Protein AF-A0A2E1L3U2-F1 (afdb_monomer_lite)

Secondary structure (DSSP, 8-state):
--STTTHHHHHHHHHHHHHHHHHHHTTT-HHHHHHHHHHHHHHHHHHHHHHHHHHHHGGG--

pLDDT: mean 73.44, std 13.0, range [47.56, 87.56]

Sequence (62 aa):
MKQLSFFKYVYLVFAVIFFVEFILNLGTNLTRSIISLILCMLAVFIFFFRKKIQNRFNSRNK

Structure (mmCIF, N/CA/C/O backbone):
data_AF-A0A2E1L3U2-F1
#
_entry.id   AF-A0A2E1L3U2-F1
#
loop_
_atom_site.group_PDB
_atom_site.id
_atom_site.type_symbol
_atom_site.label_atom_id
_atom_site.label_alt_id
_atom_site.label_comp_id
_atom_site.label_asym_id
_atom_site.label_entity_id
_atom_site.label_seq_id
_atom_site.pdbx_PDB_ins_code
_atom_site.Cartn_x
_atom_site.Cartn_y
_atom_site.Cartn_z
_atom_site.occupancy
_atom_site.B_iso_or_equiv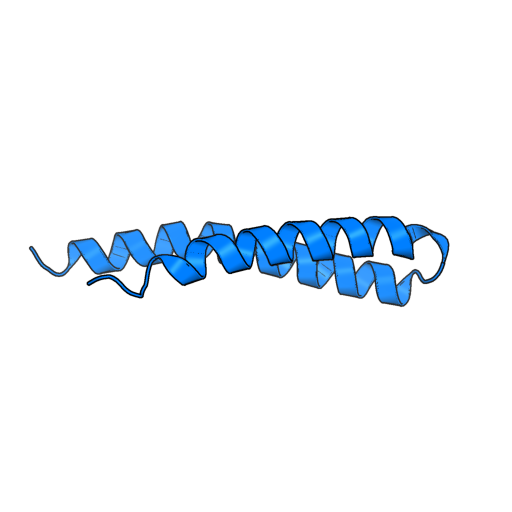
_atom_site.auth_seq_id
_atom_site.auth_comp_id
_atom_site.auth_asym_id
_atom_site.auth_atom_id
_atom_site.pdbx_PDB_model_num
ATOM 1 N N . MET A 1 1 ? -23.480 -0.120 14.094 1.00 54.03 1 MET A N 1
ATOM 2 C CA . MET A 1 1 ? -22.297 -0.820 14.660 1.00 54.03 1 MET A CA 1
ATOM 3 C C . MET A 1 1 ? -21.967 -2.178 13.987 1.00 54.03 1 MET A C 1
ATOM 5 O O . MET A 1 1 ? -21.394 -3.029 14.648 1.00 54.03 1 MET A O 1
ATOM 9 N N . LYS A 1 2 ? -22.238 -2.420 12.686 1.00 47.56 2 LYS A N 1
ATOM 10 C CA . LYS A 1 2 ? -21.787 -3.665 11.996 1.00 47.56 2 LYS A CA 1
ATOM 11 C C . LYS A 1 2 ? -21.218 -3.483 10.573 1.00 47.56 2 LYS A C 1
ATOM 13 O O . LYS A 1 2 ? -20.515 -4.365 10.101 1.00 47.56 2 LYS A O 1
ATOM 18 N N . GLN A 1 3 ? -21.416 -2.333 9.918 1.00 47.66 3 GLN A N 1
ATOM 19 C CA . GLN A 1 3 ? -20.968 -2.129 8.525 1.00 47.66 3 GLN A CA 1
ATOM 20 C C . GLN A 1 3 ? -19.535 -1.568 8.368 1.00 47.66 3 GLN A C 1
ATOM 22 O O . GLN A 1 3 ? -18.922 -1.712 7.317 1.00 47.66 3 GLN A O 1
ATOM 27 N N . LEU A 1 4 ? -18.937 -0.997 9.421 1.00 52.22 4 LEU A N 1
ATOM 28 C CA . LEU A 1 4 ? -17.601 -0.369 9.351 1.00 52.22 4 LEU A CA 1
ATOM 29 C C . LEU A 1 4 ? -16.431 -1.372 9.267 1.00 52.22 4 LEU A C 1
ATOM 31 O O . LEU A 1 4 ? -15.293 -0.970 9.014 1.00 52.22 4 LEU A O 1
ATOM 35 N N . SER A 1 5 ? -16.697 -2.665 9.484 1.00 54.88 5 SER A N 1
ATOM 36 C CA . SER A 1 5 ? -15.667 -3.712 9.500 1.00 54.88 5 SER A CA 1
ATOM 37 C C . SER A 1 5 ? -15.265 -4.175 8.093 1.00 54.88 5 SER A C 1
ATOM 39 O O . SER A 1 5 ? -14.125 -4.583 7.893 1.00 54.88 5 SER A O 1
ATOM 41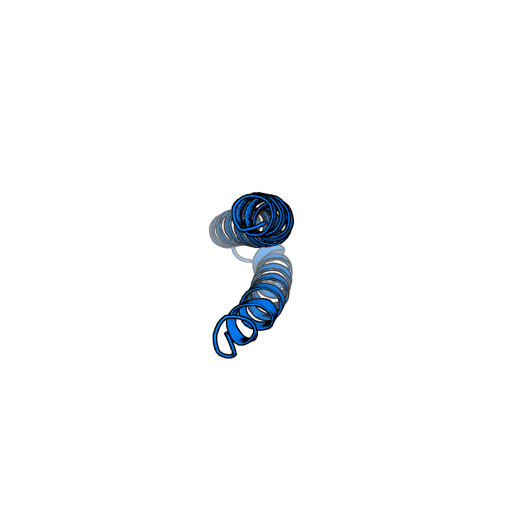 N N . PHE A 1 6 ? -16.151 -4.041 7.097 1.00 54.72 6 PHE A N 1
ATOM 42 C CA . PHE A 1 6 ? -15.888 -4.495 5.722 1.00 54.72 6 PHE A CA 1
ATOM 43 C C . PHE A 1 6 ? -14.790 -3.688 5.023 1.00 54.72 6 PHE A C 1
ATOM 45 O O . PHE A 1 6 ? -13.946 -4.253 4.330 1.00 54.72 6 PHE A O 1
ATOM 52 N N . PHE A 1 7 ? -14.704 -2.384 5.301 1.00 60.09 7 PHE A N 1
ATOM 53 C CA . PHE A 1 7 ? -13.625 -1.547 4.775 1.00 60.09 7 PHE A CA 1
ATOM 54 C C . PHE A 1 7 ? -12.228 -1.992 5.241 1.00 60.09 7 PHE A C 1
ATOM 56 O O . PHE A 1 7 ? -11.258 -1.627 4.592 1.00 60.09 7 PHE A O 1
ATOM 63 N N . LYS A 1 8 ? -12.074 -2.782 6.323 1.00 62.59 8 LYS A N 1
ATOM 64 C CA . LYS A 1 8 ? -10.739 -3.236 6.774 1.00 62.59 8 LYS A CA 1
ATOM 65 C C . LYS A 1 8 ? -10.030 -4.114 5.744 1.00 62.59 8 LYS A C 1
ATOM 67 O O . LYS A 1 8 ? -8.816 -3.996 5.617 1.00 62.59 8 LYS A O 1
ATOM 72 N N . TYR A 1 9 ? -10.759 -4.984 5.047 1.00 69.06 9 TYR A N 1
ATOM 73 C CA . TYR A 1 9 ? -10.152 -5.945 4.121 1.00 69.06 9 TYR A CA 1
ATOM 74 C C . TYR A 1 9 ? -9.815 -5.330 2.766 1.00 69.06 9 TYR A C 1
ATOM 76 O O . TYR A 1 9 ? -8.817 -5.704 2.158 1.00 69.06 9 TYR A O 1
ATOM 84 N N . VAL A 1 10 ? -10.586 -4.329 2.340 1.00 77.00 10 VAL A N 1
ATOM 85 C CA . VAL A 1 10 ? -10.390 -3.637 1.060 1.00 77.00 10 VAL A CA 1
ATOM 86 C C . VAL A 1 10 ? -8.980 -3.041 0.956 1.00 77.00 10 VAL A C 1
ATOM 88 O O . VAL A 1 10 ? -8.312 -3.225 -0.055 1.00 77.00 10 VAL A O 1
ATOM 91 N N . TYR A 1 11 ? -8.470 -2.412 2.021 1.00 73.12 11 TYR A N 1
ATOM 92 C CA . TYR A 1 11 ? -7.119 -1.828 2.019 1.00 73.12 11 TYR A CA 1
ATOM 93 C C . TYR A 1 11 ? -5.999 -2.864 1.885 1.00 73.12 11 TYR A C 1
ATOM 95 O O . TYR A 1 11 ? -4.978 -2.577 1.267 1.00 73.12 11 TYR A O 1
ATOM 103 N N . LEU A 1 12 ? -6.183 -4.059 2.452 1.00 76.75 12 LEU A N 1
ATOM 104 C CA . LEU A 1 12 ? -5.198 -5.137 2.366 1.00 76.75 12 LEU A CA 1
ATOM 105 C C . LEU A 1 12 ? -5.136 -5.669 0.928 1.00 76.75 12 LEU A C 1
ATOM 107 O O . LEU A 1 12 ? -4.052 -5.833 0.378 1.00 76.75 12 LEU A O 1
ATOM 111 N N . VAL A 1 13 ? -6.298 -5.824 0.287 1.00 84.12 13 VAL A N 1
ATOM 112 C CA . VAL A 1 13 ? -6.398 -6.201 -1.130 1.00 84.12 13 VAL A CA 1
ATOM 113 C C . VAL A 1 13 ? -5.725 -5.155 -2.024 1.00 84.12 13 VAL A C 1
ATOM 115 O O . VAL A 1 13 ? -4.900 -5.518 -2.858 1.00 84.12 13 VAL A O 1
ATOM 118 N N . PHE A 1 14 ? -5.989 -3.861 -1.808 1.00 83.00 14 PHE A N 1
ATOM 119 C CA . PHE A 1 14 ? -5.316 -2.797 -2.562 1.00 83.00 14 PHE A CA 1
ATOM 120 C C . PHE A 1 14 ? -3.798 -2.808 -2.368 1.00 83.00 14 PHE A C 1
ATOM 122 O O . PHE A 1 14 ? -3.073 -2.684 -3.350 1.00 83.00 14 PHE A O 1
ATOM 129 N N . ALA A 1 15 ? -3.304 -2.994 -1.141 1.00 81.94 15 ALA A N 1
ATOM 130 C CA . ALA A 1 15 ? -1.866 -3.050 -0.881 1.00 81.94 15 ALA A CA 1
ATOM 131 C C . ALA A 1 15 ? -1.182 -4.193 -1.651 1.00 81.94 15 ALA A C 1
ATOM 133 O O . ALA A 1 15 ? -0.135 -3.977 -2.255 1.00 81.94 15 ALA A O 1
ATOM 134 N N . VAL A 1 16 ? -1.795 -5.382 -1.687 1.00 87.44 16 VAL A N 1
ATOM 135 C CA . VAL A 1 16 ? -1.261 -6.531 -2.438 1.00 87.44 16 VAL A CA 1
ATOM 136 C C . VAL A 1 16 ? -1.260 -6.253 -3.942 1.00 87.44 16 VAL A C 1
ATOM 138 O O . VAL A 1 16 ? -0.248 -6.486 -4.597 1.00 87.44 16 VAL A O 1
ATOM 141 N N . ILE A 1 17 ? -2.351 -5.704 -4.486 1.00 87.56 17 ILE A N 1
ATOM 142 C CA . ILE A 1 17 ? -2.448 -5.378 -5.918 1.00 87.56 17 ILE A CA 1
ATOM 143 C C . ILE A 1 17 ? -1.394 -4.339 -6.313 1.00 87.56 17 ILE 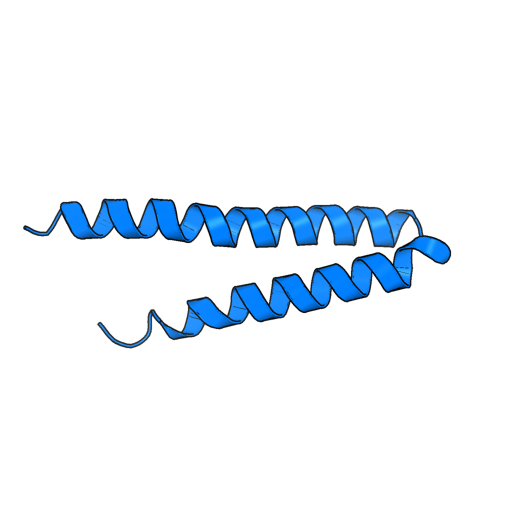A C 1
ATOM 145 O O . ILE A 1 17 ? -0.668 -4.549 -7.281 1.00 87.56 17 ILE A O 1
ATOM 149 N N . PHE A 1 18 ? -1.259 -3.248 -5.552 1.00 85.88 18 PHE A N 1
ATOM 150 C CA . PHE A 1 18 ? -0.273 -2.202 -5.841 1.00 85.88 18 PHE A CA 1
ATOM 151 C C . PHE A 1 18 ? 1.170 -2.700 -5.729 1.00 85.88 18 PHE A C 1
ATOM 153 O O . PHE A 1 18 ? 2.019 -2.280 -6.512 1.00 85.88 18 PHE A O 1
ATOM 160 N N . PHE A 1 19 ? 1.450 -3.609 -4.795 1.00 85.44 19 PHE A N 1
ATOM 161 C CA . PHE A 1 19 ? 2.774 -4.206 -4.649 1.00 85.44 19 PHE A CA 1
ATOM 162 C C . PHE A 1 19 ? 3.130 -5.116 -5.835 1.00 85.44 19 PHE A C 1
ATOM 164 O O . PHE A 1 19 ? 4.237 -5.038 -6.364 1.00 85.44 19 PHE A O 1
ATOM 171 N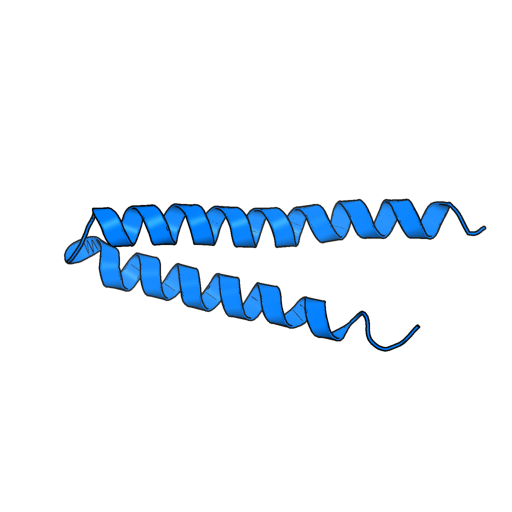 N . VAL A 1 20 ? 2.178 -5.933 -6.299 1.00 86.75 20 VAL A N 1
ATOM 172 C CA . VAL A 1 20 ? 2.356 -6.779 -7.492 1.00 86.75 20 VAL A CA 1
ATOM 173 C C . VAL A 1 20 ? 2.517 -5.920 -8.749 1.00 86.75 20 VAL A C 1
ATOM 175 O O . VAL A 1 20 ? 3.454 -6.131 -9.514 1.00 86.75 20 VAL A O 1
ATOM 178 N N . GLU A 1 21 ? 1.670 -4.904 -8.935 1.00 84.75 21 GLU A N 1
ATOM 179 C CA . GLU A 1 21 ? 1.777 -3.935 -10.038 1.00 84.75 21 GLU A CA 1
ATOM 180 C C . GLU A 1 21 ? 3.127 -3.208 -10.045 1.00 84.75 21 GLU A C 1
ATOM 182 O O . GLU A 1 21 ? 3.724 -3.007 -11.103 1.00 84.75 21 GLU A O 1
ATOM 187 N N . PHE A 1 22 ? 3.641 -2.836 -8.873 1.00 83.75 22 PHE A N 1
ATOM 188 C CA . PHE A 1 22 ? 4.950 -2.207 -8.746 1.00 83.75 22 PHE A CA 1
ATOM 189 C C . PHE A 1 22 ? 6.079 -3.118 -9.247 1.00 83.75 22 PHE A C 1
ATOM 191 O O . PHE A 1 22 ? 6.883 -2.678 -10.073 1.00 83.75 22 PHE A O 1
ATOM 198 N N . ILE A 1 23 ? 6.103 -4.382 -8.800 1.00 84.88 23 ILE A N 1
ATOM 199 C CA . ILE A 1 23 ? 7.116 -5.371 -9.202 1.00 84.88 23 ILE A CA 1
ATOM 200 C C . ILE A 1 23 ? 7.024 -5.675 -10.702 1.00 84.88 23 ILE A C 1
ATOM 202 O O . ILE A 1 23 ? 8.049 -5.707 -11.379 1.00 84.88 23 ILE A O 1
ATOM 206 N N . LEU A 1 24 ? 5.813 -5.842 -11.241 1.00 85.75 24 LEU A N 1
ATOM 207 C CA . LEU A 1 24 ? 5.604 -6.136 -12.663 1.00 85.75 24 LEU A CA 1
ATOM 208 C C . LEU A 1 24 ? 6.046 -4.984 -13.578 1.00 85.75 24 LEU A C 1
ATOM 210 O O . LEU A 1 24 ? 6.588 -5.222 -14.656 1.00 85.75 24 LEU A O 1
ATOM 214 N N . ASN A 1 25 ? 5.841 -3.732 -13.159 1.00 84.38 25 ASN A N 1
ATOM 215 C CA . ASN A 1 25 ? 6.196 -2.562 -13.969 1.00 84.38 25 ASN A CA 1
ATOM 216 C C . ASN A 1 25 ? 7.624 -2.051 -13.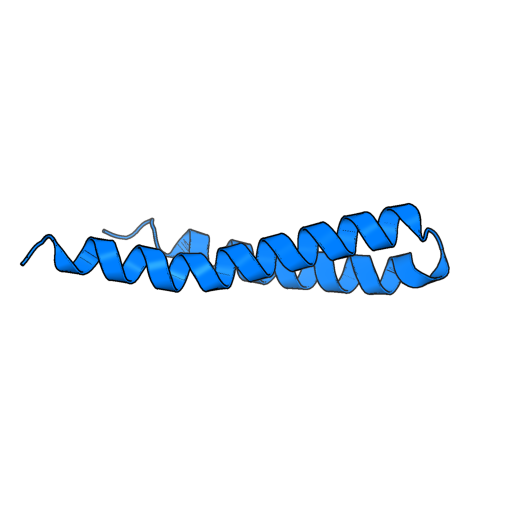739 1.00 84.38 25 ASN A C 1
ATOM 218 O O . ASN A 1 25 ? 8.063 -1.170 -14.480 1.00 84.38 25 ASN A O 1
ATOM 222 N N . LEU A 1 26 ? 8.353 -2.588 -12.752 1.00 77.31 26 LEU A N 1
ATOM 223 C CA . LEU A 1 26 ? 9.710 -2.156 -12.391 1.00 77.31 26 LEU A CA 1
ATOM 224 C C . LEU A 1 26 ? 10.691 -2.225 -13.578 1.00 77.31 26 LEU A C 1
ATOM 226 O O . LEU A 1 26 ? 11.594 -1.401 -13.672 1.00 77.31 26 LEU A O 1
ATOM 230 N N . GLY A 1 27 ? 10.498 -3.183 -14.493 1.00 74.69 27 GLY A N 1
ATOM 231 C CA . GLY A 1 27 ? 11.373 -3.398 -15.653 1.00 74.69 27 GLY A CA 1
ATOM 232 C C . GLY A 1 27 ? 10.885 -2.821 -16.986 1.00 74.69 27 GLY A C 1
ATOM 233 O O . GLY A 1 27 ? 11.671 -2.734 -17.922 1.00 74.69 27 GLY A O 1
ATOM 234 N N . THR A 1 28 ? 9.610 -2.437 -17.106 1.00 79.00 28 THR A N 1
ATOM 235 C CA . THR A 1 28 ? 9.017 -2.000 -18.388 1.00 79.00 28 THR A CA 1
ATOM 236 C C . THR A 1 28 ? 8.804 -0.495 -18.450 1.00 79.00 28 THR A C 1
ATOM 238 O O . THR A 1 28 ? 9.101 0.136 -19.458 1.00 79.00 28 THR A O 1
ATOM 241 N N . ASN A 1 29 ? 8.293 0.096 -17.369 1.00 79.62 29 ASN A N 1
ATOM 242 C CA . ASN A 1 29 ? 7.876 1.490 -17.330 1.00 79.62 29 ASN A CA 1
ATOM 243 C C . ASN A 1 29 ? 8.213 2.088 -15.967 1.00 79.62 29 ASN A C 1
ATOM 245 O O . ASN A 1 29 ? 7.386 2.071 -15.052 1.00 79.62 29 ASN A O 1
ATOM 249 N N . LEU A 1 30 ? 9.409 2.674 -15.851 1.00 79.75 30 LEU A N 1
ATOM 250 C CA . LEU A 1 30 ? 9.873 3.304 -14.610 1.00 79.75 30 LEU A CA 1
ATOM 251 C C . LEU A 1 30 ? 8.865 4.332 -14.076 1.00 79.75 30 LEU A C 1
ATOM 253 O O . LEU A 1 30 ? 8.556 4.325 -12.890 1.00 79.75 30 LEU A O 1
ATOM 257 N N . THR A 1 31 ? 8.278 5.156 -14.949 1.00 83.62 31 THR A N 1
ATOM 258 C CA . THR A 1 31 ? 7.258 6.148 -14.569 1.00 83.62 31 THR A CA 1
ATOM 259 C C . THR A 1 31 ? 6.038 5.495 -13.918 1.00 83.62 31 THR A C 1
ATOM 261 O O . THR A 1 31 ? 5.590 5.920 -12.853 1.00 83.62 31 THR A O 1
ATOM 264 N N . ARG A 1 32 ? 5.513 4.422 -14.525 1.00 81.31 32 ARG A N 1
ATOM 265 C CA . ARG A 1 32 ? 4.348 3.688 -14.007 1.00 81.31 32 ARG A CA 1
ATOM 266 C C . ARG A 1 32 ? 4.684 2.946 -12.717 1.00 81.31 32 ARG A C 1
ATOM 268 O O . ARG A 1 32 ? 3.858 2.887 -11.806 1.00 81.31 32 ARG A O 1
ATOM 275 N N . SER A 1 33 ? 5.903 2.427 -12.627 1.00 83.50 33 SER A N 1
ATOM 276 C CA . SER A 1 33 ? 6.422 1.784 -11.428 1.00 83.50 33 SER A CA 1
ATOM 277 C C . SER A 1 33 ? 6.530 2.775 -10.265 1.00 83.50 33 SER A C 1
ATOM 279 O O . SER A 1 33 ? 5.970 2.515 -9.207 1.00 83.50 33 SER A O 1
ATOM 281 N N . ILE A 1 34 ? 7.109 3.963 -10.467 1.00 85.38 34 ILE A N 1
ATOM 282 C CA . ILE A 1 34 ? 7.212 5.011 -9.435 1.00 85.38 34 ILE A CA 1
ATOM 283 C C . ILE A 1 34 ? 5.826 5.447 -8.938 1.00 85.38 34 ILE A C 1
ATOM 285 O O . ILE A 1 34 ? 5.614 5.563 -7.731 1.00 85.38 34 ILE A O 1
ATOM 289 N N . ILE A 1 35 ? 4.863 5.639 -9.845 1.00 86.75 35 ILE A N 1
ATOM 290 C CA . ILE A 1 35 ? 3.477 5.975 -9.479 1.00 86.75 35 ILE A CA 1
ATOM 291 C C . ILE A 1 35 ? 2.857 4.858 -8.628 1.00 86.75 35 ILE A C 1
ATOM 293 O O . ILE A 1 35 ? 2.252 5.130 -7.591 1.00 86.75 35 ILE A O 1
ATOM 297 N N . SER A 1 36 ? 3.046 3.600 -9.029 1.00 84.38 36 SER A N 1
ATOM 298 C CA . SER A 1 36 ? 2.539 2.436 -8.291 1.00 84.38 36 SER A CA 1
ATOM 299 C C . SER A 1 36 ? 3.217 2.282 -6.926 1.00 84.38 36 SER A C 1
ATOM 301 O O . SER A 1 36 ? 2.548 1.938 -5.956 1.00 84.38 36 SER A O 1
ATOM 303 N N . LEU A 1 37 ? 4.509 2.609 -6.818 1.00 85.25 37 LEU A N 1
ATOM 304 C CA . LEU A 1 37 ? 5.274 2.629 -5.567 1.00 85.25 37 LEU A CA 1
ATOM 305 C C . LEU A 1 37 ? 4.700 3.672 -4.602 1.00 85.25 37 LEU A C 1
ATOM 307 O O . LEU A 1 37 ? 4.388 3.348 -3.457 1.00 85.25 37 LEU A O 1
ATOM 311 N N . ILE A 1 38 ? 4.499 4.908 -5.070 1.00 87.56 38 ILE A N 1
ATOM 312 C CA . ILE A 1 38 ? 3.915 5.995 -4.271 1.00 87.56 38 ILE A CA 1
ATOM 313 C C . ILE A 1 38 ? 2.504 5.625 -3.798 1.00 87.56 38 ILE A C 1
ATOM 315 O O . ILE A 1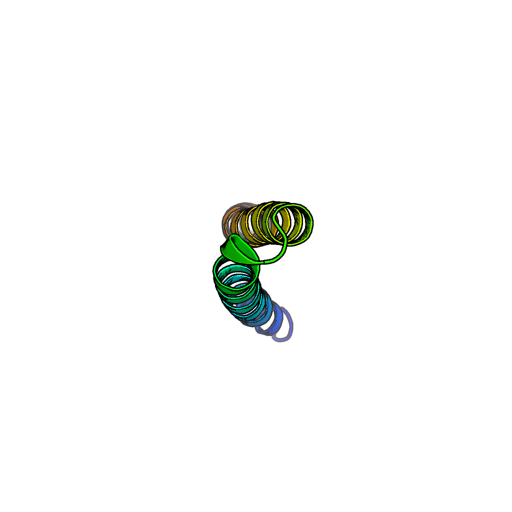 38 ? 2.183 5.807 -2.623 1.00 87.56 38 ILE A O 1
ATOM 319 N N . LEU A 1 39 ? 1.673 5.060 -4.678 1.00 85.25 39 LEU A N 1
ATOM 320 C CA . LEU A 1 39 ? 0.323 4.611 -4.327 1.00 85.25 39 LEU A CA 1
ATOM 321 C C . LEU A 1 39 ? 0.340 3.434 -3.344 1.00 85.25 39 LEU A C 1
ATOM 323 O O . LEU A 1 39 ? -0.440 3.426 -2.390 1.00 85.25 39 LEU A O 1
ATOM 327 N N . CYS A 1 40 ? 1.259 2.481 -3.518 1.00 85.50 40 CYS A N 1
ATOM 328 C CA . CYS A 1 40 ? 1.485 1.388 -2.575 1.00 85.50 40 CYS A CA 1
ATOM 329 C C . CYS A 1 40 ? 1.857 1.936 -1.191 1.00 85.50 40 CYS A C 1
ATOM 331 O O . CYS A 1 40 ? 1.260 1.555 -0.182 1.00 85.50 40 CYS A O 1
ATOM 333 N N . MET A 1 41 ? 2.808 2.871 -1.138 1.00 86.94 41 MET A N 1
ATOM 334 C CA . MET A 1 41 ? 3.261 3.499 0.100 1.00 86.94 41 MET A CA 1
ATOM 335 C C . MET A 1 41 ? 2.118 4.252 0.788 1.00 86.94 41 MET A C 1
ATOM 337 O O . MET A 1 41 ? 1.922 4.097 1.992 1.00 86.94 41 MET A O 1
ATOM 341 N N . LEU A 1 42 ? 1.309 4.994 0.026 1.00 86.56 42 LEU A N 1
ATOM 342 C CA . LEU A 1 42 ? 0.126 5.692 0.527 1.00 86.56 42 LEU A CA 1
ATOM 343 C C . LEU A 1 42 ? -0.919 4.717 1.097 1.00 86.56 42 LEU A C 1
ATOM 345 O O . LEU A 1 42 ? -1.444 4.945 2.187 1.00 86.56 42 LEU A O 1
ATOM 349 N N . ALA A 1 43 ? -1.205 3.615 0.399 1.00 82.94 43 ALA A N 1
ATOM 350 C CA . ALA A 1 43 ? -2.162 2.602 0.842 1.00 82.94 43 ALA A CA 1
ATOM 351 C C . ALA A 1 43 ? -1.728 1.947 2.165 1.00 82.94 43 ALA A C 1
ATOM 353 O O . ALA A 1 43 ? -2.534 1.819 3.092 1.00 82.94 43 ALA A O 1
ATOM 354 N N . VAL A 1 44 ? -0.441 1.605 2.287 1.00 82.25 44 VAL A N 1
ATOM 355 C CA . VAL A 1 44 ? 0.151 1.088 3.531 1.00 82.25 44 VAL A CA 1
ATOM 356 C C . VAL A 1 44 ? 0.085 2.139 4.642 1.00 82.25 44 VAL A C 1
ATOM 358 O O . VAL A 1 44 ? -0.288 1.823 5.775 1.00 82.25 44 VAL A O 1
ATOM 361 N N . PHE A 1 45 ? 0.375 3.403 4.324 1.00 85.19 45 PHE A N 1
ATOM 362 C CA . PHE A 1 45 ? 0.323 4.504 5.282 1.00 85.19 45 PHE A CA 1
ATOM 363 C C . PHE A 1 45 ? -1.090 4.700 5.840 1.00 85.19 45 PHE A C 1
ATOM 365 O O . PHE A 1 45 ? -1.271 4.756 7.057 1.00 85.19 45 PHE A O 1
ATOM 372 N N . ILE A 1 46 ? -2.108 4.714 4.974 1.00 78.06 46 ILE A N 1
ATOM 373 C CA . ILE A 1 46 ? -3.520 4.810 5.363 1.00 78.06 46 ILE A CA 1
ATOM 374 C C . ILE A 1 46 ? -3.934 3.595 6.201 1.00 78.06 46 ILE A C 1
ATOM 376 O O . ILE A 1 46 ? -4.603 3.770 7.220 1.00 78.06 46 ILE A O 1
ATOM 380 N N . PHE A 1 47 ? -3.510 2.379 5.841 1.00 76.06 47 PHE A N 1
ATOM 381 C CA . PHE A 1 47 ? -3.791 1.172 6.624 1.00 76.06 47 PHE A CA 1
ATOM 382 C C . PHE A 1 47 ? -3.254 1.281 8.061 1.00 76.06 47 PHE A C 1
ATOM 384 O O . PHE A 1 47 ? -3.980 1.009 9.024 1.00 76.06 47 PHE A O 1
ATOM 391 N N . PHE A 1 48 ? -2.013 1.748 8.221 1.00 73.75 48 PHE A N 1
ATOM 392 C CA . PHE A 1 48 ? -1.377 1.902 9.530 1.00 73.75 48 PHE A CA 1
ATOM 393 C C . PHE A 1 48 ? -1.982 3.061 10.341 1.00 73.75 48 PHE A C 1
ATOM 395 O O . PHE A 1 48 ? -2.294 2.911 11.527 1.00 73.75 48 PHE A O 1
ATOM 402 N N . PHE A 1 49 ? -2.226 4.208 9.699 1.00 70.88 49 PHE A N 1
ATOM 403 C CA . PHE A 1 49 ? -2.814 5.385 10.346 1.00 70.88 49 PHE A CA 1
ATOM 404 C C . PHE A 1 49 ? -4.275 5.181 10.745 1.00 70.88 49 PHE A C 1
ATOM 406 O O . PHE A 1 49 ? -4.703 5.691 11.783 1.00 70.88 49 PHE A O 1
ATOM 413 N N . ARG A 1 50 ? -5.045 4.381 9.998 1.00 65.25 50 ARG A N 1
ATOM 414 C CA . ARG A 1 50 ? -6.445 4.088 10.334 1.00 65.25 50 ARG A CA 1
ATOM 415 C C . ARG A 1 50 ? -6.571 3.391 11.689 1.00 65.25 50 ARG A C 1
ATOM 417 O O . ARG A 1 50 ? -7.451 3.754 12.469 1.00 65.25 50 ARG A O 1
ATOM 424 N N . LYS A 1 51 ? -5.657 2.465 12.018 1.00 63.28 51 LYS A N 1
ATOM 425 C CA . LYS A 1 51 ? -5.603 1.809 13.341 1.00 63.28 51 LYS A CA 1
ATOM 426 C C . LYS A 1 51 ? -5.387 2.829 14.468 1.00 63.28 51 LYS A C 1
ATOM 428 O O . LYS A 1 51 ? -6.011 2.725 15.521 1.00 63.28 51 LYS A O 1
ATOM 433 N N . LYS A 1 52 ? -4.559 3.851 14.231 1.00 63.62 52 LYS A N 1
ATOM 434 C CA . LYS A 1 52 ? -4.274 4.925 15.198 1.00 63.62 52 LYS A CA 1
ATOM 435 C C . LYS A 1 52 ? -5.458 5.885 15.380 1.00 63.62 52 LYS A C 1
ATOM 437 O O . LYS A 1 52 ? -5.731 6.301 16.504 1.00 63.62 52 LYS A O 1
ATOM 442 N N . ILE A 1 53 ? -6.186 6.200 14.306 1.00 62.78 53 ILE A N 1
ATOM 443 C CA . ILE A 1 53 ? -7.349 7.105 14.341 1.00 62.78 53 ILE A CA 1
ATOM 444 C C . ILE A 1 53 ? -8.562 6.429 14.995 1.00 62.78 53 ILE A C 1
ATOM 446 O O . ILE A 1 53 ? -9.230 7.039 15.828 1.00 62.78 53 ILE A O 1
ATOM 450 N N . GLN A 1 54 ? -8.819 5.153 14.695 1.00 61.44 54 GLN A N 1
ATOM 451 C CA . GLN A 1 54 ? -9.963 4.423 15.252 1.00 61.44 54 GLN A CA 1
ATOM 452 C C . GLN A 1 54 ? -9.894 4.297 16.784 1.00 61.44 54 GLN A C 1
ATOM 454 O O . GLN A 1 54 ? -10.909 4.442 17.466 1.00 61.44 54 GLN A O 1
ATOM 459 N N . ASN A 1 55 ? -8.692 4.117 17.338 1.00 58.56 55 ASN A N 1
ATOM 460 C CA . ASN A 1 55 ? -8.493 4.027 18.785 1.00 58.56 55 ASN A CA 1
ATOM 461 C C . ASN A 1 55 ? -8.782 5.351 19.519 1.00 58.56 55 ASN A C 1
ATOM 463 O O . ASN A 1 55 ? -9.157 5.328 20.688 1.00 58.56 55 ASN A O 1
ATOM 467 N N . ARG A 1 56 ? -8.657 6.506 18.850 1.00 57.69 56 ARG A N 1
ATOM 468 C CA . ARG A 1 56 ? -8.918 7.828 19.453 1.00 57.69 56 ARG A CA 1
ATOM 469 C C . ARG A 1 56 ? -10.413 8.143 19.554 1.00 57.69 56 ARG A C 1
ATOM 471 O O . ARG A 1 56 ? -10.819 8.820 20.492 1.00 57.69 56 ARG A O 1
ATOM 478 N N . PHE A 1 57 ? -11.235 7.629 18.637 1.00 58.91 57 PHE A N 1
ATOM 479 C CA . PHE A 1 57 ? -12.688 7.843 18.662 1.00 58.91 57 PHE A CA 1
ATOM 480 C C . PHE A 1 57 ? -13.413 6.982 19.701 1.00 58.91 57 PHE A C 1
ATOM 482 O O . PHE A 1 57 ? -14.399 7.433 20.275 1.00 58.91 57 PHE A O 1
ATOM 489 N N . ASN A 1 58 ? -12.907 5.782 20.001 1.00 56.38 58 ASN A N 1
ATOM 490 C CA . ASN A 1 58 ? -13.532 4.902 20.994 1.00 56.38 58 ASN A CA 1
ATOM 491 C C . ASN A 1 58 ? -13.344 5.399 22.444 1.00 56.38 58 ASN A C 1
ATOM 493 O O . ASN A 1 58 ? -14.077 5.000 23.339 1.00 56.38 58 ASN A O 1
ATOM 497 N N . SER A 1 59 ? -12.381 6.298 22.678 1.00 55.84 59 SER A N 1
ATOM 498 C CA . SER A 1 59 ? -12.086 6.853 24.007 1.00 55.84 59 SER A CA 1
ATOM 499 C C . SER A 1 59 ? -12.986 8.030 24.414 1.00 55.84 59 SER A C 1
ATOM 501 O O . SER A 1 59 ? -12.870 8.491 25.544 1.00 55.84 59 SER A O 1
ATOM 503 N N . ARG A 1 60 ? -13.845 8.550 23.524 1.00 55.25 60 ARG A N 1
ATOM 504 C CA . ARG A 1 60 ? -14.744 9.691 23.815 1.00 55.25 60 ARG A CA 1
ATOM 505 C C . ARG A 1 60 ? -16.179 9.281 24.158 1.00 55.25 60 ARG A C 1
ATOM 507 O O . ARG A 1 60 ? -17.017 10.157 24.318 1.00 55.25 60 ARG A O 1
ATOM 514 N N . ASN A 1 61 ? -16.465 7.982 24.233 1.00 50.03 61 ASN A N 1
ATOM 515 C CA . ASN A 1 61 ? -17.803 7.457 24.524 1.00 50.03 61 ASN A CA 1
ATOM 516 C C . ASN A 1 61 ? -17.807 6.558 25.774 1.00 50.03 61 ASN A C 1
ATOM 518 O O . ASN A 1 61 ? -18.452 5.511 25.786 1.00 50.03 61 ASN A O 1
ATOM 522 N N . LYS A 1 62 ? -17.018 6.933 26.787 1.00 47.56 62 LYS A N 1
ATOM 523 C CA . LYS A 1 62 ? -17.099 6.373 28.136 1.00 47.56 62 LYS A CA 1
ATOM 524 C C . LYS A 1 62 ? -17.341 7.506 29.118 1.00 47.56 62 LYS A C 1
ATOM 526 O O . LYS A 1 62 ? -16.725 8.572 28.898 1.00 47.56 62 LYS A O 1
#

Radius of gyration: 15.41 Å; chains: 1; bounding box: 34×16×46 Å

Foldseek 3Di:
DPPPVVVLVVLVVLLVVLVVQLVVCVPPPVPSNVVSVVSSVVSVVCNVVVVVVVVVVVVVPD